Protein AF-A0A9D5W7A6-F1 (afdb_monomer_lite)

pLDDT: mean 76.09, std 10.26, range [35.0, 91.5]

Radius of gyration: 25.08 Å; chains: 1; bounding box: 50×26×66 Å

Structure (mmCIF, N/CA/C/O backbone):
data_AF-A0A9D5W7A6-F1
#
_entry.id   AF-A0A9D5W7A6-F1
#
loop_
_atom_site.group_PDB
_atom_site.id
_atom_site.type_symbol
_atom_site.label_atom_id
_atom_site.label_alt_id
_atom_site.label_comp_id
_atom_site.label_asym_id
_atom_site.label_entity_id
_atom_site.label_seq_id
_atom_site.pdbx_PDB_ins_code
_atom_site.Cartn_x
_atom_site.Cartn_y
_atom_site.Cartn_z
_atom_site.occupancy
_atom_site.B_iso_or_equiv
_atom_site.auth_seq_id
_atom_site.auth_comp_id
_atom_site.auth_asym_id
_atom_site.auth_atom_id
_atom_site.pdbx_PDB_model_num
ATOM 1 N N . MET A 1 1 ? 1.632 14.497 -37.723 1.00 35.00 1 MET A N 1
ATOM 2 C CA . MET A 1 1 ? 1.421 13.772 -36.453 1.00 35.00 1 MET A CA 1
ATOM 3 C C . MET A 1 1 ? 1.444 12.301 -36.824 1.00 35.00 1 MET A C 1
ATOM 5 O O . MET A 1 1 ? 0.704 11.944 -37.726 1.00 35.00 1 MET A O 1
ATOM 9 N N . CYS A 1 2 ? 2.380 11.498 -36.310 1.00 46.34 2 CYS A N 1
ATOM 10 C CA . CYS A 1 2 ? 2.432 10.081 -36.689 1.00 46.34 2 CYS A CA 1
ATOM 11 C C . CYS A 1 2 ? 1.445 9.293 -35.832 1.00 46.34 2 CYS A C 1
ATOM 13 O O . CYS A 1 2 ? 1.744 9.001 -34.673 1.00 46.34 2 CYS A O 1
ATOM 15 N N . ASP A 1 3 ? 0.304 8.953 -36.426 1.00 46.47 3 ASP A N 1
ATOM 16 C CA . ASP A 1 3 ? -0.603 7.930 -35.921 1.00 46.47 3 ASP A CA 1
ATOM 17 C C . ASP A 1 3 ? 0.035 6.571 -36.207 1.00 46.47 3 ASP A C 1
ATOM 19 O O . ASP A 1 3 ? -0.077 6.019 -37.300 1.00 46.47 3 ASP A O 1
ATOM 23 N N . PHE A 1 4 ? 0.786 6.048 -35.241 1.00 53.25 4 PHE A N 1
ATOM 24 C CA . PHE A 1 4 ? 1.231 4.665 -35.315 1.00 53.25 4 PHE A CA 1
ATOM 25 C C . PHE A 1 4 ? 0.023 3.780 -35.016 1.00 53.25 4 PHE A C 1
ATOM 27 O O . PHE A 1 4 ? -0.447 3.732 -33.877 1.00 53.25 4 PHE A O 1
ATOM 34 N N . ALA A 1 5 ? -0.474 3.068 -36.029 1.00 55.50 5 ALA A N 1
ATOM 35 C CA . ALA A 1 5 ? -1.342 1.925 -35.795 1.00 55.50 5 ALA A CA 1
ATOM 36 C C . ALA A 1 5 ? -0.633 0.994 -34.795 1.00 55.50 5 ALA A C 1
ATOM 38 O O . ALA A 1 5 ? 0.584 0.814 -34.848 1.00 55.50 5 ALA A O 1
ATOM 39 N N . SER A 1 6 ? -1.370 0.426 -33.846 1.00 58.03 6 SER A N 1
ATOM 40 C CA . SER A 1 6 ? -0.826 -0.262 -32.664 1.00 58.03 6 SER A CA 1
ATOM 41 C C . SER A 1 6 ? 0.224 -1.348 -32.958 1.00 58.03 6 SER A C 1
ATOM 43 O O . SER A 1 6 ? 1.094 -1.578 -32.124 1.00 58.03 6 SER A O 1
ATOM 45 N N . LYS A 1 7 ? 0.201 -1.970 -34.146 1.00 57.72 7 LYS A N 1
ATOM 46 C CA . LYS A 1 7 ? 1.226 -2.929 -34.601 1.00 57.72 7 LYS A CA 1
ATOM 47 C C . LYS A 1 7 ? 2.551 -2.277 -35.022 1.00 57.72 7 LYS A C 1
ATOM 49 O O . LYS A 1 7 ? 3.605 -2.853 -34.766 1.00 57.72 7 LYS A O 1
ATOM 54 N N . ASP A 1 8 ? 2.519 -1.082 -35.607 1.00 66.62 8 ASP A N 1
ATOM 55 C CA . ASP A 1 8 ? 3.723 -0.358 -36.042 1.00 66.62 8 ASP A CA 1
ATOM 56 C C . ASP A 1 8 ? 4.480 0.232 -34.850 1.00 66.62 8 ASP A C 1
ATOM 58 O O . ASP A 1 8 ? 5.712 0.232 -34.818 1.00 66.62 8 ASP A O 1
ATOM 62 N N . ALA A 1 9 ? 3.748 0.674 -33.823 1.00 68.38 9 ALA A N 1
ATOM 63 C CA . ALA A 1 9 ? 4.337 1.211 -32.600 1.00 68.38 9 ALA A CA 1
ATOM 64 C C . ALA A 1 9 ? 5.250 0.186 -31.907 1.00 68.38 9 ALA A C 1
ATOM 66 O O . ALA A 1 9 ? 6.370 0.515 -31.519 1.00 68.38 9 ALA A O 1
ATOM 67 N N . THR A 1 10 ? 4.805 -1.067 -31.802 1.00 68.50 10 THR A N 1
ATOM 68 C CA . THR A 1 10 ? 5.556 -2.157 -31.164 1.00 68.50 10 THR A CA 1
ATOM 69 C C . THR A 1 10 ? 6.865 -2.470 -31.895 1.00 68.50 10 THR A C 1
ATOM 71 O O . THR A 1 10 ? 7.908 -2.645 -31.262 1.00 68.50 10 THR A O 1
ATOM 74 N N . ILE A 1 11 ? 6.847 -2.465 -33.232 1.00 78.00 11 ILE A N 1
ATOM 75 C CA . ILE A 1 11 ? 8.040 -2.701 -34.063 1.00 78.00 11 ILE A CA 1
ATOM 76 C C . ILE A 1 11 ? 9.072 -1.586 -33.853 1.00 78.00 11 ILE A C 1
ATOM 78 O O . ILE A 1 11 ? 10.263 -1.856 -33.673 1.00 78.00 11 ILE A O 1
ATOM 82 N N . VAL A 1 12 ? 8.617 -0.330 -33.828 1.00 78.94 12 VAL A N 1
ATOM 83 C CA . VAL A 1 12 ? 9.486 0.830 -33.588 1.00 78.94 12 VAL A CA 1
ATOM 84 C C . VAL A 1 12 ? 10.081 0.785 -32.179 1.00 78.94 12 VAL A C 1
ATOM 86 O O . VAL A 1 12 ? 11.278 1.021 -32.017 1.00 78.94 12 VAL A O 1
ATOM 89 N N . ILE A 1 13 ? 9.283 0.433 -31.169 1.00 78.38 13 ILE A N 1
ATOM 90 C CA . ILE A 1 13 ? 9.739 0.295 -29.779 1.00 78.38 13 ILE A CA 1
ATOM 91 C C . ILE A 1 13 ? 10.831 -0.775 -29.665 1.00 78.38 13 ILE A C 1
ATOM 93 O O . ILE A 1 13 ? 11.896 -0.478 -29.121 1.00 78.38 13 ILE A O 1
ATOM 97 N N . ARG A 1 14 ? 10.630 -1.974 -30.234 1.00 78.31 14 ARG A N 1
ATOM 98 C CA . ARG A 1 14 ? 11.668 -3.026 -30.270 1.00 78.31 14 ARG A CA 1
ATOM 99 C C . ARG A 1 14 ? 12.956 -2.529 -30.896 1.00 78.31 14 ARG A C 1
ATOM 101 O O . ARG A 1 14 ? 14.032 -2.726 -30.338 1.00 78.31 14 ARG A O 1
ATOM 108 N N . HIS A 1 15 ? 12.853 -1.864 -32.045 1.00 82.31 15 HIS A N 1
ATOM 109 C CA . HIS A 1 15 ? 14.026 -1.351 -32.741 1.00 82.31 15 HIS A CA 1
ATOM 110 C C . HIS A 1 15 ? 14.789 -0.321 -31.890 1.00 82.31 15 HIS A C 1
ATOM 112 O O . HIS A 1 15 ? 16.016 -0.379 -31.801 1.00 82.31 15 HIS A O 1
ATOM 118 N N . LEU A 1 16 ? 14.077 0.584 -31.210 1.00 81.69 16 LEU A N 1
ATOM 119 C CA . LEU A 1 16 ? 14.676 1.557 -30.291 1.00 81.69 16 LEU A CA 1
ATOM 120 C C . LEU A 1 16 ? 15.349 0.879 -29.089 1.00 81.69 16 LEU A C 1
ATOM 122 O O . LEU A 1 16 ? 16.475 1.238 -28.744 1.00 81.69 16 LEU A O 1
ATOM 126 N N . LEU A 1 17 ? 14.700 -0.117 -28.483 1.00 80.69 17 LEU A N 1
ATOM 127 C CA . LEU A 1 17 ? 15.244 -0.870 -27.351 1.00 80.69 17 LEU A CA 1
ATOM 128 C C . LEU A 1 17 ? 16.492 -1.678 -27.739 1.00 80.69 17 LEU A C 1
ATOM 130 O O . LEU A 1 17 ? 17.488 -1.630 -27.014 1.00 80.69 17 LEU A O 1
ATOM 134 N N . CYS A 1 18 ? 16.490 -2.345 -28.900 1.00 79.56 18 CYS A N 1
ATOM 135 C CA . CYS A 1 18 ? 17.679 -3.013 -29.447 1.00 79.56 18 CYS A CA 1
ATOM 136 C C . CYS A 1 18 ? 18.831 -2.025 -29.640 1.00 79.56 18 CYS A C 1
ATOM 138 O O . CYS A 1 18 ? 19.934 -2.263 -29.149 1.00 79.56 18 CYS A O 1
ATOM 140 N N . ARG A 1 19 ? 18.567 -0.866 -30.254 1.00 84.12 19 ARG A N 1
ATOM 141 C CA . ARG A 1 19 ? 19.595 0.165 -30.436 1.00 84.12 19 ARG A CA 1
ATOM 142 C C . ARG A 1 19 ? 20.145 0.670 -29.110 1.00 84.12 19 ARG A C 1
ATOM 144 O O . ARG A 1 19 ? 21.356 0.806 -28.982 1.00 84.12 19 ARG A O 1
ATOM 151 N N . ILE A 1 20 ? 19.304 0.919 -28.106 1.00 82.25 20 ILE A N 1
ATOM 152 C CA . ILE A 1 20 ? 19.780 1.312 -26.770 1.00 82.25 20 ILE A CA 1
ATOM 153 C C . ILE A 1 20 ? 20.659 0.203 -26.171 1.00 82.25 20 ILE A C 1
ATOM 155 O O . ILE A 1 20 ? 21.715 0.506 -25.611 1.00 82.25 20 ILE A O 1
ATOM 159 N N . LYS A 1 21 ? 20.269 -1.070 -26.331 1.00 78.88 21 LYS A N 1
ATOM 160 C CA . LYS A 1 21 ? 21.026 -2.224 -25.828 1.00 78.88 21 LYS A CA 1
ATOM 161 C C . LYS A 1 21 ? 22.409 -2.352 -26.475 1.00 78.88 21 LYS A C 1
ATOM 163 O O . LYS A 1 21 ? 23.367 -2.673 -25.771 1.00 78.88 21 LYS A O 1
ATOM 168 N N . GLU A 1 22 ? 22.496 -2.115 -27.779 1.00 81.31 22 GLU A N 1
ATOM 169 C CA . GLU A 1 22 ? 23.721 -2.235 -28.580 1.00 81.31 22 GLU A CA 1
ATOM 170 C C . GLU A 1 22 ? 24.639 -1.014 -28.444 1.00 81.31 22 GLU A C 1
ATOM 172 O O . GLU A 1 22 ? 25.859 -1.154 -28.433 1.00 81.31 22 GLU A O 1
ATOM 177 N N . THR A 1 23 ? 24.069 0.187 -28.306 1.00 81.69 23 THR A N 1
ATOM 178 C CA . THR A 1 23 ? 24.840 1.444 -28.312 1.00 81.69 23 THR A CA 1
ATOM 179 C C . THR A 1 23 ? 25.358 1.824 -26.923 1.00 81.6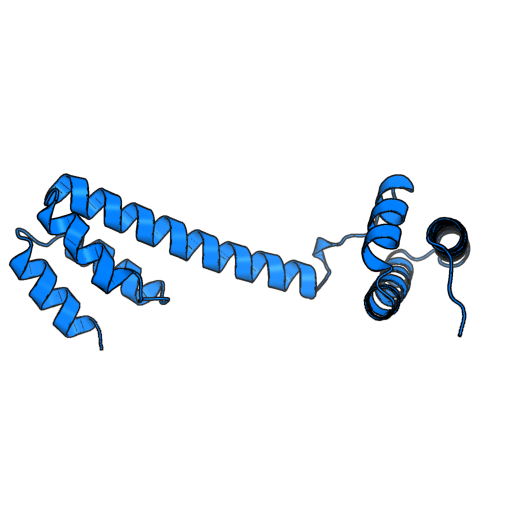9 23 THR A C 1
ATOM 181 O O . THR A 1 23 ? 26.383 2.493 -26.801 1.00 81.69 23 THR A O 1
ATOM 184 N N . VAL A 1 24 ? 24.658 1.434 -25.853 1.00 80.44 24 VAL A N 1
ATOM 185 C CA . VAL A 1 24 ? 24.990 1.846 -24.483 1.00 80.44 24 VAL A CA 1
ATOM 186 C C . VAL A 1 24 ? 25.463 0.639 -23.684 1.00 80.44 24 VAL A C 1
ATOM 188 O O . VAL A 1 24 ? 24.653 -0.099 -23.134 1.00 80.44 24 VAL A O 1
ATOM 191 N N . ALA A 1 25 ? 26.783 0.452 -23.595 1.00 71.50 25 ALA A N 1
ATOM 192 C CA . ALA A 1 25 ? 27.385 -0.652 -22.842 1.00 71.50 25 ALA A CA 1
ATOM 193 C C . ALA A 1 25 ? 27.124 -0.542 -21.327 1.00 71.50 25 ALA A C 1
ATOM 195 O O . ALA A 1 25 ? 26.801 -1.534 -20.677 1.00 71.50 25 ALA A O 1
ATOM 196 N N . GLU A 1 26 ? 27.197 0.674 -20.780 1.00 78.19 26 GLU A N 1
ATOM 197 C CA . GLU A 1 26 ? 27.073 0.951 -19.347 1.00 78.19 26 GLU A CA 1
ATOM 198 C C . GLU A 1 26 ? 25.622 0.841 -18.851 1.00 78.19 26 GLU A C 1
ATOM 200 O O . GLU A 1 26 ? 24.730 1.562 -19.305 1.00 78.19 26 GLU A O 1
ATOM 205 N N . GLU A 1 27 ? 25.394 -0.034 -17.873 1.00 68.88 27 GLU A N 1
ATOM 206 C CA . GLU A 1 27 ? 24.068 -0.361 -17.334 1.00 68.88 27 GLU A CA 1
ATOM 207 C C . GLU A 1 27 ? 23.338 0.862 -16.754 1.00 68.88 27 GLU A C 1
ATOM 209 O O . GLU A 1 27 ? 22.180 1.107 -17.081 1.00 68.88 27 GLU A O 1
ATOM 214 N N . ALA A 1 28 ? 24.034 1.714 -15.993 1.00 70.00 28 ALA A N 1
ATOM 215 C CA . ALA A 1 28 ? 23.443 2.917 -15.402 1.00 70.00 28 ALA A CA 1
ATOM 216 C C . ALA A 1 28 ? 22.931 3.916 -16.460 1.00 70.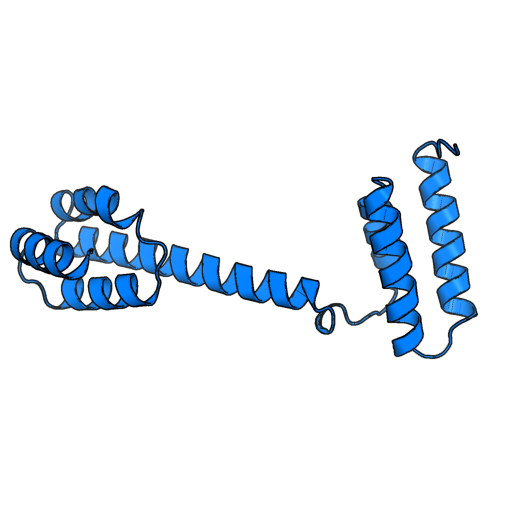00 28 ALA A C 1
ATOM 218 O O . ALA A 1 28 ? 21.869 4.526 -16.300 1.00 70.00 28 ALA A O 1
ATOM 219 N N . LYS A 1 29 ? 23.659 4.066 -17.575 1.00 76.75 29 LYS A N 1
ATOM 220 C CA . LYS A 1 29 ? 23.236 4.918 -18.698 1.00 76.75 29 LYS A CA 1
ATOM 221 C C . LYS A 1 29 ? 22.091 4.276 -19.476 1.00 76.75 29 LYS A C 1
ATOM 223 O O . LYS A 1 29 ? 21.178 4.985 -19.892 1.00 76.75 29 LYS A O 1
ATOM 228 N N . ARG A 1 30 ? 22.101 2.950 -19.627 1.00 78.00 30 ARG A N 1
ATOM 229 C CA . ARG A 1 30 ? 21.026 2.183 -20.271 1.00 78.00 30 ARG A CA 1
ATOM 230 C C . ARG A 1 30 ? 19.698 2.377 -19.537 1.00 78.00 30 ARG A C 1
ATOM 232 O O . ARG A 1 30 ? 18.710 2.750 -20.169 1.00 78.00 30 ARG A O 1
ATOM 239 N N . SER A 1 31 ? 19.712 2.269 -18.208 1.00 72.00 31 SER A N 1
ATOM 240 C CA . SER A 1 31 ? 18.542 2.520 -17.357 1.00 72.00 31 SER A CA 1
ATOM 241 C C . SER A 1 31 ? 18.000 3.944 -17.515 1.00 72.00 31 SER A C 1
ATOM 243 O O . SER A 1 31 ? 16.789 4.145 -17.565 1.00 72.00 31 SER A O 1
ATOM 245 N N . LYS A 1 32 ? 18.877 4.947 -17.674 1.00 80.62 32 LYS A N 1
ATOM 246 C CA . LYS A 1 32 ? 18.457 6.334 -17.932 1.00 80.62 32 LYS A CA 1
ATOM 247 C C . LYS A 1 32 ? 17.689 6.475 -19.253 1.00 80.62 32 LYS A C 1
ATOM 249 O O . LYS A 1 32 ? 16.650 7.132 -19.272 1.00 80.62 32 LYS A O 1
ATOM 254 N N . TYR A 1 33 ? 18.185 5.889 -20.344 1.00 82.38 33 TYR A N 1
ATOM 255 C CA . TYR A 1 33 ? 17.555 6.018 -21.667 1.00 82.38 33 TYR A CA 1
ATOM 256 C C . TYR A 1 33 ? 16.257 5.219 -21.792 1.00 82.38 33 TYR A C 1
ATOM 258 O O . TYR A 1 33 ? 15.294 5.728 -22.364 1.00 82.38 33 TYR A O 1
ATOM 266 N N . ILE A 1 34 ? 16.198 4.015 -21.213 1.00 78.06 34 ILE A N 1
ATOM 267 C CA . ILE A 1 34 ? 14.960 3.219 -21.156 1.00 78.06 34 ILE A CA 1
ATOM 268 C C . ILE A 1 34 ? 13.882 4.001 -20.398 1.00 78.06 34 ILE A C 1
ATOM 270 O O . ILE A 1 34 ? 12.777 4.178 -20.903 1.00 78.06 34 ILE A O 1
ATOM 274 N N . ARG A 1 35 ? 14.237 4.602 -19.258 1.00 74.81 35 ARG A N 1
ATOM 275 C CA . ARG A 1 35 ? 13.312 5.436 -18.485 1.00 74.81 35 ARG A CA 1
ATOM 276 C C . ARG A 1 35 ? 12.820 6.665 -19.251 1.00 74.81 35 ARG A C 1
ATOM 278 O O . ARG A 1 35 ? 11.647 7.018 -19.175 1.00 74.81 35 ARG A O 1
ATOM 285 N N . GLN A 1 36 ? 13.702 7.338 -19.991 1.00 80.38 36 GLN A N 1
ATOM 286 C CA . GLN A 1 36 ? 13.296 8.456 -20.849 1.00 80.38 36 GLN A CA 1
ATOM 287 C C . GLN A 1 36 ? 12.306 7.998 -21.926 1.00 80.38 36 GLN A C 1
ATOM 289 O O . GLN A 1 36 ? 11.310 8.682 -22.159 1.00 80.38 36 GLN A O 1
ATOM 294 N N . LEU A 1 37 ? 12.543 6.837 -22.543 1.00 81.00 37 LEU A N 1
ATOM 295 C CA . LEU A 1 37 ? 11.634 6.257 -23.529 1.00 81.00 37 LEU A CA 1
ATOM 296 C C . LEU A 1 37 ? 10.266 5.926 -22.913 1.00 81.00 37 LEU A C 1
ATOM 298 O O . LEU A 1 37 ? 9.246 6.244 -23.522 1.00 81.00 37 LEU A O 1
ATOM 302 N N . GLU A 1 38 ? 10.223 5.356 -21.709 1.00 72.38 38 GLU A N 1
ATOM 303 C CA . GLU A 1 38 ? 8.975 5.057 -20.996 1.00 72.38 38 GLU A CA 1
ATOM 304 C C . GLU A 1 38 ? 8.163 6.319 -20.692 1.00 72.38 38 GLU A C 1
ATOM 306 O O . GLU A 1 38 ? 6.982 6.374 -21.035 1.00 72.38 38 GLU A O 1
ATOM 311 N N . VAL A 1 39 ? 8.793 7.354 -20.125 1.00 74.62 39 VAL A N 1
ATOM 312 C CA . VAL A 1 39 ? 8.130 8.635 -19.813 1.00 74.62 39 VAL A CA 1
ATOM 313 C C . VAL A 1 39 ? 7.587 9.293 -21.082 1.00 74.62 39 VAL A C 1
ATOM 315 O O . VAL A 1 39 ? 6.450 9.759 -21.112 1.00 74.62 39 VAL A O 1
ATOM 318 N N . LEU A 1 40 ? 8.366 9.302 -22.166 1.00 76.44 40 LEU A N 1
ATOM 319 C CA . LEU A 1 40 ? 7.912 9.848 -23.448 1.00 76.44 40 LEU A CA 1
ATOM 320 C C . LEU A 1 40 ? 6.790 9.006 -24.076 1.00 76.44 40 LEU A C 1
ATOM 322 O O . LEU A 1 40 ? 5.927 9.551 -24.764 1.00 76.44 40 LEU A O 1
ATOM 326 N N . SER A 1 41 ? 6.773 7.697 -23.822 1.00 72.50 41 SER A N 1
ATOM 327 C CA . SER A 1 41 ? 5.732 6.786 -24.311 1.00 72.50 41 SER A CA 1
ATOM 328 C C . SER A 1 41 ? 4.430 6.913 -23.522 1.00 72.50 41 SER A C 1
ATOM 330 O O . SER A 1 41 ? 3.357 6.789 -24.114 1.00 72.50 41 SER A O 1
ATOM 332 N N . GLN A 1 42 ? 4.497 7.243 -22.227 1.00 65.81 42 GLN A N 1
ATOM 333 C CA . GLN A 1 42 ? 3.327 7.606 -21.414 1.00 65.81 42 GLN A CA 1
ATOM 334 C C . GLN A 1 42 ? 2.579 8.803 -22.007 1.00 65.81 42 GLN A C 1
ATOM 336 O O . GLN A 1 42 ? 1.357 8.758 -22.122 1.00 65.81 42 GLN A O 1
ATOM 341 N N . LEU A 1 43 ? 3.300 9.818 -22.494 1.00 65.94 43 LEU A N 1
ATOM 342 C CA . LEU A 1 43 ? 2.702 10.998 -23.137 1.00 65.94 43 LEU A CA 1
ATOM 343 C C . LEU A 1 43 ? 1.957 10.681 -24.445 1.00 65.94 43 LEU A C 1
ATOM 345 O O . LEU A 1 43 ? 1.205 11.516 -24.940 1.00 65.94 43 LEU A O 1
ATOM 349 N N . ARG A 1 44 ? 2.173 9.492 -25.018 1.00 70.94 44 ARG A N 1
ATOM 350 C CA . ARG A 1 44 ? 1.562 9.039 -26.276 1.00 70.94 44 ARG A CA 1
ATOM 351 C C . ARG A 1 44 ? 0.598 7.864 -26.091 1.00 70.94 44 ARG A C 1
ATOM 353 O O . ARG A 1 44 ? 0.156 7.303 -27.084 1.00 70.94 44 ARG A O 1
ATOM 360 N N . GLY A 1 45 ? 0.313 7.455 -24.851 1.00 70.50 45 GLY A N 1
ATOM 361 C CA . GLY A 1 45 ? -0.525 6.282 -24.568 1.00 70.50 45 GLY A CA 1
ATOM 362 C C . GLY A 1 45 ? 0.095 4.938 -24.983 1.00 70.50 45 GLY A C 1
ATOM 363 O O . GLY A 1 45 ? -0.613 3.945 -25.079 1.00 70.50 45 GLY A O 1
ATOM 364 N N . LEU A 1 46 ? 1.411 4.881 -25.232 1.00 72.31 46 LEU A N 1
ATOM 365 C CA . LEU A 1 46 ? 2.130 3.680 -25.696 1.00 72.31 46 LEU A CA 1
ATOM 366 C C . LEU A 1 46 ? 2.889 2.952 -24.574 1.00 72.31 46 LEU A C 1
ATOM 368 O O . LEU A 1 46 ? 3.643 2.017 -24.838 1.00 72.31 46 LEU A O 1
ATOM 372 N N . HIS A 1 47 ? 2.714 3.382 -23.324 1.00 68.62 47 HIS A N 1
ATOM 373 C CA . HIS A 1 47 ? 3.463 2.880 -22.171 1.00 68.62 47 HIS A CA 1
ATOM 374 C C . HIS A 1 47 ? 3.326 1.366 -21.972 1.00 68.62 47 HIS A C 1
ATOM 376 O O . HIS A 1 47 ? 4.330 0.690 -21.771 1.00 68.62 47 HIS A O 1
ATOM 382 N N . GLU A 1 48 ? 2.115 0.821 -22.114 1.00 74.50 48 GLU A N 1
ATOM 383 C CA . GLU A 1 48 ? 1.876 -0.619 -21.963 1.00 74.50 48 GLU A CA 1
ATOM 384 C C . GLU A 1 48 ? 2.647 -1.455 -22.989 1.00 74.50 48 GLU A C 1
ATOM 386 O O . GLU A 1 48 ? 3.172 -2.514 -22.651 1.00 74.50 48 GLU A O 1
ATOM 391 N N . ASN A 1 49 ? 2.751 -0.970 -24.231 1.00 72.25 49 ASN A N 1
ATOM 392 C CA . ASN A 1 49 ? 3.498 -1.655 -25.284 1.00 72.25 49 ASN A CA 1
ATOM 393 C C . ASN A 1 49 ? 4.998 -1.648 -24.973 1.00 72.25 49 ASN A C 1
ATOM 395 O O . ASN A 1 49 ? 5.659 -2.661 -25.159 1.00 72.25 49 ASN A O 1
ATOM 399 N N . VAL A 1 50 ? 5.530 -0.546 -24.436 1.00 72.19 50 VAL A N 1
ATOM 400 C CA . VAL A 1 50 ? 6.940 -0.474 -24.025 1.00 72.19 50 VAL A CA 1
ATOM 401 C C . VAL A 1 50 ? 7.233 -1.422 -22.869 1.00 72.19 50 VAL A C 1
ATOM 403 O O . VAL A 1 50 ? 8.183 -2.191 -22.964 1.00 72.19 50 VAL A O 1
ATOM 406 N N . CYS A 1 51 ? 6.414 -1.428 -21.815 1.00 72.25 51 CYS A N 1
ATOM 407 C CA . CYS A 1 51 ? 6.646 -2.313 -20.672 1.00 72.25 51 CYS A CA 1
ATOM 408 C C . CYS A 1 51 ? 6.577 -3.797 -21.062 1.00 72.25 51 CYS A C 1
ATOM 410 O O . CYS A 1 51 ? 7.394 -4.588 -20.590 1.00 72.25 51 CYS A O 1
ATOM 412 N N . LYS A 1 52 ? 5.646 -4.181 -21.949 1.00 76.69 52 LYS A N 1
ATOM 413 C CA . LYS A 1 52 ? 5.569 -5.553 -22.483 1.00 76.69 52 LYS A CA 1
ATOM 414 C C . LYS A 1 52 ? 6.846 -5.934 -23.229 1.00 76.69 52 LYS A C 1
ATOM 416 O O . LYS A 1 52 ? 7.443 -6.956 -22.915 1.00 76.69 52 LYS A O 1
ATOM 421 N N . GLU A 1 53 ? 7.304 -5.081 -24.141 1.00 73.12 53 GLU A N 1
ATOM 422 C CA . GLU A 1 53 ? 8.502 -5.334 -24.948 1.00 73.12 53 GLU A CA 1
ATOM 423 C C . GLU A 1 53 ? 9.789 -5.384 -24.117 1.00 73.12 53 GLU A C 1
ATOM 425 O O . GLU A 1 53 ? 10.630 -6.256 -24.318 1.00 73.12 53 GLU A O 1
ATOM 430 N N . VAL A 1 54 ? 9.934 -4.497 -23.129 1.00 72.19 54 VAL A N 1
ATOM 431 C CA . VAL A 1 54 ? 11.080 -4.502 -22.206 1.00 72.19 54 VAL A CA 1
ATOM 432 C C . VAL A 1 54 ? 11.162 -5.823 -21.427 1.00 72.19 54 VAL A C 1
ATOM 434 O O . VAL A 1 54 ? 12.254 -6.388 -21.302 1.00 72.19 54 VAL A O 1
ATOM 437 N N . ASN A 1 55 ? 10.018 -6.338 -20.963 1.00 74.75 55 ASN A N 1
ATOM 438 C CA . ASN A 1 55 ? 9.925 -7.614 -20.251 1.00 74.75 55 ASN A CA 1
ATOM 439 C C . ASN A 1 55 ? 10.169 -8.821 -21.173 1.00 74.75 55 ASN A C 1
ATOM 441 O O . ASN A 1 55 ? 10.957 -9.698 -20.820 1.00 74.75 55 ASN A O 1
ATOM 445 N N . GLU A 1 56 ? 9.546 -8.862 -22.358 1.00 76.44 56 GLU A N 1
ATOM 446 C CA . GLU A 1 56 ? 9.742 -9.935 -23.352 1.00 76.44 56 GLU A CA 1
ATOM 447 C C . GLU A 1 56 ? 11.204 -10.036 -23.803 1.00 76.44 56 GLU A C 1
ATOM 449 O O . GLU A 1 56 ? 11.743 -11.129 -23.975 1.00 76.44 56 GLU A O 1
ATOM 454 N N . MET A 1 57 ? 11.877 -8.893 -23.946 1.00 71.56 57 MET A N 1
ATOM 455 C CA . MET A 1 57 ? 13.287 -8.829 -24.327 1.00 71.56 57 MET A CA 1
ATOM 456 C C . MET A 1 57 ? 14.254 -9.115 -23.165 1.00 71.56 57 MET A C 1
ATOM 458 O O . MET A 1 57 ? 15.473 -9.043 -23.373 1.00 71.56 57 MET A O 1
ATOM 462 N N . ALA A 1 58 ? 13.737 -9.418 -21.964 1.00 66.00 58 ALA A N 1
ATOM 463 C CA . ALA A 1 58 ? 14.499 -9.649 -20.735 1.00 66.00 58 ALA A CA 1
ATOM 464 C C . ALA A 1 58 ? 15.584 -8.581 -20.512 1.00 66.00 58 ALA A C 1
ATOM 466 O O . ALA A 1 58 ? 16.734 -8.884 -20.171 1.00 66.00 58 ALA A O 1
ATOM 467 N N . LEU A 1 59 ? 15.247 -7.314 -20.773 1.00 68.38 59 LEU A N 1
ATOM 468 C CA . LEU A 1 59 ? 16.177 -6.219 -20.541 1.00 68.38 59 LEU A CA 1
ATOM 469 C C . LEU A 1 59 ? 16.345 -6.062 -19.031 1.00 68.38 59 LEU A C 1
ATOM 471 O O . LEU A 1 59 ? 15.464 -5.553 -18.349 1.00 68.38 59 LEU A O 1
ATOM 475 N N . VAL A 1 60 ? 17.482 -6.525 -18.512 1.00 58.31 60 VAL A N 1
ATOM 476 C CA . VAL A 1 60 ? 17.824 -6.381 -17.097 1.00 58.31 60 VAL A CA 1
ATOM 477 C C . VAL A 1 60 ? 18.049 -4.899 -16.818 1.00 58.31 60 VAL A C 1
ATOM 479 O O . VAL A 1 60 ? 19.042 -4.312 -17.252 1.00 58.31 60 VAL A O 1
ATOM 482 N N . TYR A 1 61 ? 17.092 -4.286 -16.131 1.00 67.12 61 TYR A N 1
ATOM 483 C CA . TYR A 1 61 ? 17.245 -2.977 -15.521 1.00 67.12 61 TYR A CA 1
ATOM 484 C C . TYR A 1 61 ? 16.662 -3.030 -14.111 1.00 67.12 61 TYR A C 1
ATOM 486 O O . TYR A 1 61 ? 15.589 -3.579 -13.869 1.00 67.12 61 TYR A O 1
ATOM 494 N N . ASP A 1 62 ? 17.404 -2.477 -13.162 1.00 69.94 62 ASP A N 1
ATOM 495 C CA . ASP A 1 62 ? 17.024 -2.458 -11.757 1.00 69.94 62 ASP A CA 1
ATOM 496 C C . ASP A 1 62 ? 15.952 -1.382 -11.510 1.00 69.94 62 ASP A C 1
ATOM 498 O O . ASP A 1 62 ? 16.258 -0.204 -11.281 1.00 69.94 62 ASP A O 1
ATOM 502 N N . ILE A 1 63 ? 14.683 -1.791 -11.601 1.00 72.31 63 ILE A N 1
ATOM 503 C CA . ILE A 1 63 ? 13.519 -0.942 -11.324 1.00 72.31 63 ILE A CA 1
ATOM 504 C C . ILE A 1 63 ? 13.470 -0.487 -9.858 1.00 72.31 63 ILE A C 1
ATOM 506 O O . ILE A 1 63 ? 12.889 0.555 -9.562 1.00 72.31 63 ILE A O 1
ATOM 510 N N . GLU A 1 64 ? 14.124 -1.192 -8.931 1.00 75.19 64 GLU A N 1
ATOM 511 C CA . GLU A 1 64 ? 14.080 -0.857 -7.503 1.00 75.19 64 GLU A CA 1
ATOM 512 C C . GLU A 1 64 ? 14.821 0.445 -7.184 1.00 75.19 64 GLU A C 1
ATOM 514 O O . GLU A 1 64 ? 14.483 1.161 -6.235 1.00 75.19 64 GLU A O 1
ATOM 519 N N . LYS A 1 65 ? 15.787 0.824 -8.028 1.00 76.62 65 LYS A N 1
ATOM 520 C CA . LYS A 1 65 ? 16.452 2.135 -7.954 1.00 76.62 65 LYS A CA 1
ATOM 521 C C . LYS A 1 65 ? 15.546 3.284 -8.391 1.00 76.62 65 LYS A C 1
ATOM 523 O O . LYS A 1 65 ? 15.818 4.449 -8.061 1.00 76.62 65 LYS A O 1
ATOM 528 N N . ASP A 1 66 ? 14.463 2.993 -9.105 1.00 78.00 66 ASP A N 1
ATOM 529 C CA . ASP A 1 66 ? 13.544 4.001 -9.602 1.00 78.00 66 ASP A CA 1
ATOM 530 C C . ASP A 1 66 ? 12.834 4.724 -8.442 1.00 78.00 66 ASP A C 1
ATOM 532 O O . ASP A 1 66 ? 12.200 4.129 -7.575 1.00 78.00 66 ASP A O 1
ATOM 536 N N . VAL A 1 67 ? 12.939 6.055 -8.419 1.00 73.94 67 VAL A N 1
ATOM 537 C CA . VAL A 1 67 ? 12.283 6.906 -7.415 1.00 73.94 67 VAL A CA 1
ATOM 538 C C . VAL A 1 67 ? 10.760 6.717 -7.396 1.00 73.94 67 VAL A C 1
ATOM 540 O O . VAL A 1 67 ? 10.170 6.706 -6.321 1.00 73.94 67 VAL A O 1
ATOM 543 N N . ARG A 1 68 ? 10.110 6.550 -8.553 1.00 75.25 68 ARG A N 1
ATOM 544 C CA . ARG A 1 68 ? 8.655 6.351 -8.657 1.00 75.25 68 ARG A CA 1
ATOM 545 C C . ARG A 1 68 ? 8.241 4.961 -8.206 1.00 75.25 68 ARG A C 1
ATOM 547 O O . ARG A 1 68 ? 7.227 4.844 -7.528 1.00 75.25 68 ARG A O 1
ATOM 554 N N . TYR A 1 69 ? 9.048 3.946 -8.508 1.00 82.00 69 TYR A N 1
ATOM 555 C CA . TYR A 1 69 ? 8.847 2.609 -7.955 1.00 82.00 69 TYR A CA 1
ATOM 556 C C . TYR A 1 69 ? 8.907 2.644 -6.425 1.00 82.00 69 TYR A C 1
ATOM 558 O O . TYR A 1 69 ? 7.966 2.212 -5.763 1.00 82.00 69 TYR A O 1
ATOM 566 N N . ARG A 1 70 ? 9.944 3.268 -5.849 1.00 82.31 70 ARG A N 1
ATOM 567 C CA . ARG A 1 70 ? 10.065 3.426 -4.390 1.00 82.31 70 ARG A CA 1
ATOM 568 C C . ARG A 1 70 ? 8.900 4.200 -3.772 1.00 82.31 70 ARG A C 1
ATOM 570 O O . ARG A 1 70 ? 8.375 3.759 -2.758 1.00 82.31 70 ARG A O 1
ATOM 577 N N . GLN A 1 71 ? 8.443 5.281 -4.407 1.00 82.19 71 GLN A N 1
ATOM 578 C CA . GLN A 1 71 ? 7.240 6.007 -3.975 1.00 82.19 71 GLN A CA 1
ATOM 579 C C . GLN A 1 71 ? 5.985 5.125 -4.000 1.00 82.19 71 GLN A C 1
ATOM 581 O O . GLN A 1 71 ? 5.178 5.185 -3.076 1.00 82.19 71 GLN A O 1
ATOM 586 N N . GLY A 1 72 ? 5.822 4.300 -5.038 1.00 87.75 72 GLY A N 1
ATOM 587 C CA . GLY A 1 72 ? 4.724 3.339 -5.133 1.00 87.75 72 GLY A CA 1
ATOM 588 C C . GLY A 1 72 ? 4.769 2.302 -4.011 1.00 87.75 72 GLY A C 1
ATOM 589 O O . GLY A 1 72 ? 3.756 2.062 -3.361 1.00 87.75 72 GLY A O 1
ATOM 590 N N . ILE A 1 73 ? 5.951 1.751 -3.725 1.00 91.50 73 ILE A N 1
ATOM 591 C CA . ILE A 1 73 ? 6.158 0.804 -2.622 1.00 91.50 73 ILE A CA 1
ATOM 592 C C . ILE A 1 73 ? 5.889 1.454 -1.260 1.00 91.50 73 ILE A C 1
ATOM 594 O O . ILE A 1 73 ? 5.234 0.842 -0.420 1.00 91.50 73 ILE A O 1
ATOM 598 N N . GLU A 1 74 ? 6.364 2.677 -1.015 1.00 87.31 74 GLU A N 1
ATOM 599 C CA . GLU A 1 74 ? 6.084 3.403 0.232 1.00 87.31 74 GLU A CA 1
ATOM 600 C C . GLU A 1 74 ? 4.589 3.664 0.412 1.00 87.31 74 GLU A C 1
ATOM 602 O O . GLU A 1 74 ? 4.046 3.392 1.484 1.00 87.31 74 GLU A O 1
ATOM 607 N N . LYS A 1 75 ? 3.912 4.120 -0.648 1.00 88.69 75 LYS A N 1
ATOM 608 C CA . LYS A 1 75 ? 2.464 4.333 -0.632 1.00 88.69 75 LYS A CA 1
ATOM 609 C C . LYS A 1 75 ? 1.710 3.025 -0.373 1.00 88.69 75 LYS A C 1
ATOM 611 O O . LYS A 1 75 ? 0.869 2.991 0.517 1.00 88.69 75 LYS A O 1
ATOM 616 N N . GLY A 1 76 ? 2.069 1.944 -1.064 1.00 90.81 76 GLY A N 1
ATOM 617 C CA . GLY A 1 76 ? 1.447 0.632 -0.871 1.00 90.81 76 GLY A CA 1
ATOM 618 C C . GLY A 1 76 ? 1.678 0.060 0.531 1.00 90.81 76 GLY A C 1
ATOM 619 O O . GLY A 1 76 ? 0.763 -0.495 1.131 1.00 90.81 76 GLY A O 1
ATOM 620 N N . LYS A 1 77 ? 2.871 0.247 1.112 1.00 91.25 77 LYS A N 1
ATOM 621 C CA . LYS A 1 77 ? 3.142 -0.131 2.511 1.00 91.25 77 LYS A CA 1
ATOM 622 C C . LYS A 1 77 ? 2.301 0.676 3.497 1.00 91.25 77 LYS A C 1
ATOM 624 O O . LYS A 1 77 ? 1.842 0.118 4.492 1.00 91.25 77 LYS A O 1
ATOM 629 N N . PHE A 1 78 ? 2.118 1.971 3.245 1.00 89.19 78 PHE A N 1
ATOM 630 C CA . PHE A 1 78 ? 1.274 2.826 4.074 1.00 89.19 78 PHE A CA 1
ATOM 631 C C . PHE A 1 78 ? -0.197 2.399 4.003 1.00 89.19 78 PHE A C 1
ATOM 633 O O . PHE A 1 78 ? -0.808 2.179 5.047 1.00 89.19 78 PHE A O 1
ATOM 640 N N . GLU A 1 79 ? -0.734 2.226 2.793 1.00 88.75 79 GLU A N 1
ATOM 641 C CA . GLU A 1 79 ? -2.117 1.790 2.560 1.00 88.75 79 GLU A CA 1
ATOM 642 C C . GLU A 1 79 ? -2.366 0.406 3.174 1.00 88.75 79 GLU A C 1
ATOM 644 O O . GLU A 1 79 ? -3.276 0.259 3.984 1.00 88.75 79 GLU A O 1
ATOM 649 N N . GLY A 1 80 ? -1.480 -0.566 2.936 1.00 90.62 80 GLY A N 1
ATOM 650 C CA . GLY A 1 80 ? -1.604 -1.902 3.524 1.00 90.62 80 GLY A CA 1
ATOM 651 C C . GLY A 1 80 ? -1.502 -1.917 5.055 1.00 90.62 80 GLY A C 1
ATOM 652 O O . GLY A 1 80 ? -2.220 -2.667 5.717 1.00 90.62 80 GLY A O 1
ATOM 653 N N . LYS A 1 81 ? -0.653 -1.066 5.658 1.00 90.56 81 LYS A N 1
ATOM 654 C CA . LYS A 1 81 ? -0.604 -0.924 7.126 1.00 90.56 81 LYS A CA 1
ATOM 655 C C . LYS A 1 81 ? -1.909 -0.332 7.665 1.00 90.56 81 LYS A C 1
ATOM 657 O O . LYS A 1 81 ? -2.358 -0.743 8.734 1.00 90.56 81 LYS A O 1
ATOM 662 N N . LEU A 1 82 ? -2.495 0.629 6.957 1.00 88.06 82 LEU A N 1
ATOM 663 C CA . LEU A 1 82 ? -3.743 1.279 7.344 1.00 88.06 82 LEU A CA 1
ATOM 664 C C . LEU A 1 82 ? -4.928 0.308 7.250 1.00 88.06 82 LEU A C 1
ATOM 666 O O . LEU A 1 82 ? -5.659 0.163 8.229 1.00 88.06 82 LEU A O 1
ATOM 670 N N . GLU A 1 83 ? -5.061 -0.408 6.134 1.00 87.94 83 GLU A N 1
ATOM 671 C CA . GLU A 1 83 ? -6.099 -1.427 5.927 1.00 87.94 83 GLU A CA 1
ATOM 672 C C . GLU A 1 83 ? -6.006 -2.541 6.974 1.00 87.94 83 GLU A C 1
ATOM 674 O O . GLU A 1 83 ? -6.968 -2.785 7.702 1.00 87.94 83 GLU A O 1
ATOM 679 N N . GLY A 1 84 ? -4.824 -3.140 7.157 1.00 89.38 84 GLY A N 1
ATOM 680 C CA . GLY A 1 84 ? -4.642 -4.212 8.139 1.00 89.38 84 GLY A CA 1
ATOM 681 C C . GLY A 1 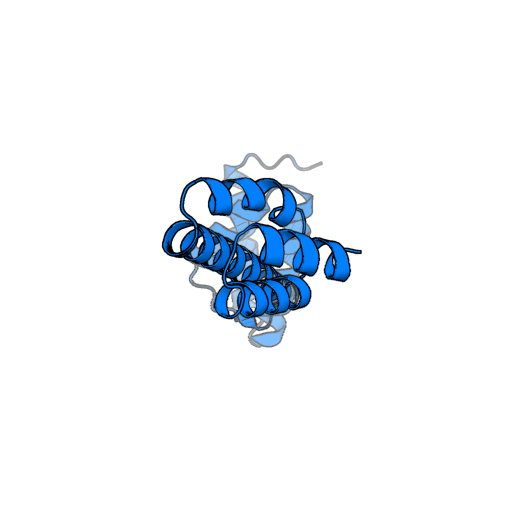84 ? -4.880 -3.762 9.587 1.00 89.38 84 GLY A C 1
ATOM 682 O O . GLY A 1 84 ? -5.338 -4.540 10.427 1.00 89.38 84 GLY A O 1
ATOM 683 N N . LEU A 1 85 ? -4.600 -2.494 9.908 1.00 89.12 85 LEU A N 1
ATOM 684 C CA . LEU A 1 85 ? -4.880 -1.944 11.232 1.00 89.12 85 LEU A CA 1
ATOM 685 C C . LEU A 1 85 ? -6.383 -1.725 11.453 1.00 89.12 85 LEU A C 1
ATOM 687 O O . LEU A 1 85 ? -6.873 -2.034 12.541 1.00 89.12 85 LEU A O 1
ATOM 691 N N . LEU A 1 86 ? -7.108 -1.243 10.441 1.00 86.56 86 LEU A N 1
ATOM 692 C CA . LEU A 1 86 ? -8.566 -1.110 10.479 1.00 86.56 86 LEU A CA 1
ATOM 693 C C . LEU A 1 86 ? -9.247 -2.477 10.601 1.00 86.56 86 LEU A C 1
ATOM 695 O O . LEU A 1 86 ? -10.113 -2.644 11.458 1.00 86.56 86 LEU A O 1
ATOM 699 N N . GLU A 1 87 ? -8.823 -3.464 9.814 1.00 88.31 87 GLU A N 1
ATOM 700 C CA . GLU A 1 87 ? -9.335 -4.836 9.911 1.00 88.31 87 GLU A CA 1
ATOM 701 C C . GLU A 1 87 ? -9.079 -5.439 11.295 1.00 88.31 87 GLU A C 1
ATOM 703 O O . GLU A 1 87 ? -9.987 -5.999 11.910 1.00 88.31 87 GLU A O 1
ATOM 708 N N . GLY A 1 88 ? -7.869 -5.268 11.837 1.00 88.25 88 GLY A N 1
ATOM 709 C CA . GLY A 1 88 ? -7.531 -5.758 13.173 1.00 88.25 88 GLY A CA 1
ATOM 710 C C . GLY A 1 88 ? -8.337 -5.080 14.286 1.00 88.25 88 GLY A C 1
ATOM 711 O O . GLY A 1 88 ? -8.701 -5.730 15.269 1.00 88.25 88 GLY A O 1
ATOM 712 N N . ILE A 1 89 ? -8.637 -3.786 14.141 1.00 86.00 89 ILE A N 1
ATOM 713 C CA . ILE A 1 89 ? -9.532 -3.051 15.044 1.00 86.00 89 ILE A CA 1
ATOM 714 C C . ILE A 1 89 ? -10.953 -3.601 14.945 1.00 86.00 89 ILE A C 1
ATOM 716 O O . ILE A 1 89 ? -11.546 -3.901 15.980 1.00 86.00 89 ILE A O 1
ATOM 720 N N . ASN A 1 90 ? -11.470 -3.784 13.731 1.00 85.75 90 ASN A N 1
ATOM 721 C CA . ASN A 1 90 ? -12.811 -4.307 13.504 1.00 85.75 90 ASN A CA 1
ATOM 722 C C . ASN A 1 90 ? -12.975 -5.702 14.121 1.00 85.75 90 ASN A C 1
ATOM 724 O O . ASN A 1 90 ? -13.897 -5.929 14.898 1.00 85.75 90 ASN A O 1
ATOM 728 N N . LEU A 1 91 ? -12.017 -6.599 13.874 1.00 87.44 91 LEU A N 1
ATOM 729 C CA . LEU A 1 91 ? -11.998 -7.931 14.475 1.00 87.44 91 LEU A CA 1
ATOM 730 C C . LEU A 1 91 ? -11.935 -7.871 16.008 1.00 87.44 91 LEU A C 1
ATOM 732 O O . LEU A 1 91 ? -12.627 -8.619 16.690 1.00 87.44 91 LEU A O 1
ATOM 736 N N . SER A 1 92 ? -11.120 -6.974 16.570 1.00 87.25 92 SER A N 1
ATOM 737 C CA . SER A 1 92 ? -11.014 -6.825 18.029 1.00 87.25 92 SER A CA 1
ATOM 738 C C . SER A 1 92 ? -12.318 -6.315 18.648 1.00 87.25 92 SER A C 1
ATOM 740 O O . SER A 1 92 ? -12.695 -6.755 19.733 1.00 87.25 92 SER A O 1
ATOM 742 N N . LEU A 1 93 ? -13.003 -5.392 17.969 1.00 85.31 93 LEU A N 1
ATOM 743 C CA . LEU A 1 93 ? -14.304 -4.875 18.389 1.00 85.31 93 LEU A CA 1
ATOM 744 C C . LEU A 1 93 ? -15.381 -5.958 18.309 1.00 85.31 93 LEU A C 1
ATOM 746 O O . LEU A 1 93 ? -16.159 -6.089 19.250 1.00 85.31 93 LEU A O 1
ATOM 750 N N . ASP A 1 94 ? -15.385 -6.754 17.243 1.00 85.69 94 ASP A N 1
ATOM 751 C CA . ASP A 1 94 ? -16.320 -7.865 17.066 1.00 85.69 94 ASP A CA 1
ATOM 752 C C . ASP A 1 94 ? -16.124 -8.944 18.145 1.00 85.69 94 ASP A C 1
ATOM 754 O O . ASP A 1 94 ? -17.066 -9.311 18.844 1.00 85.69 94 ASP A O 1
ATOM 758 N N . ILE A 1 95 ? -14.878 -9.361 18.397 1.00 86.69 95 ILE A N 1
ATOM 759 C CA . ILE A 1 95 ? -14.561 -10.361 19.431 1.00 86.69 95 ILE A CA 1
ATOM 760 C C . ILE A 1 95 ? -14.961 -9.881 20.832 1.00 86.69 95 ILE A C 1
ATOM 762 O O . ILE A 1 95 ? -15.435 -10.674 21.646 1.00 86.69 95 ILE A O 1
ATOM 766 N N . LYS A 1 96 ? -14.726 -8.602 21.151 1.00 84.88 96 LYS A N 1
ATOM 767 C CA . LYS A 1 96 ? -14.855 -8.099 22.526 1.00 84.88 96 LYS A CA 1
ATOM 768 C C . LYS A 1 96 ? -16.241 -7.539 22.843 1.00 84.88 96 LYS A C 1
ATOM 770 O O . LYS A 1 96 ? -16.684 -7.617 23.985 1.00 84.88 96 LYS A O 1
ATOM 775 N N . PHE A 1 97 ? -16.904 -6.961 21.848 1.00 84.25 97 PHE A N 1
ATOM 776 C CA . PHE A 1 97 ? -18.140 -6.202 22.022 1.00 84.25 97 PHE A CA 1
ATOM 777 C C . PHE A 1 97 ? -19.254 -6.615 21.045 1.00 84.25 97 PHE A C 1
ATOM 779 O O . PHE A 1 97 ? -20.350 -6.055 21.105 1.00 84.25 97 PHE A O 1
ATOM 786 N N . GLY A 1 98 ? -18.999 -7.566 20.141 1.00 83.75 98 GLY A N 1
ATOM 787 C CA . GLY A 1 98 ? -19.967 -8.034 19.151 1.00 83.75 98 GLY A CA 1
ATOM 788 C C . GLY A 1 98 ? -20.510 -6.909 18.266 1.00 83.75 98 GLY A C 1
ATOM 789 O O . GLY A 1 98 ? -19.816 -5.946 17.929 1.00 83.75 98 GLY A O 1
ATOM 790 N N . ALA A 1 99 ? -21.798 -6.999 17.924 1.00 81.94 99 ALA A N 1
ATOM 791 C CA . ALA A 1 99 ? -22.466 -6.074 17.004 1.00 81.94 99 ALA A CA 1
ATOM 792 C C . ALA A 1 99 ? -22.416 -4.591 17.441 1.00 81.94 99 ALA A C 1
ATOM 794 O O . ALA A 1 99 ? -22.370 -3.689 16.596 1.00 81.94 99 ALA A O 1
ATOM 795 N N . GLU A 1 100 ? -22.390 -4.317 18.750 1.00 78.00 100 GLU A N 1
ATOM 796 C CA . GLU A 1 100 ? -22.274 -2.950 19.276 1.00 78.00 100 GLU A CA 1
ATOM 797 C C . GLU A 1 100 ? -20.885 -2.349 19.022 1.00 78.00 100 GLU A C 1
ATOM 799 O O . GLU A 1 100 ? -20.771 -1.155 18.730 1.00 78.00 100 GLU A O 1
ATOM 804 N N . GLY A 1 101 ? -19.837 -3.177 19.081 1.00 78.06 101 GLY A N 1
ATOM 805 C CA . GLY A 1 101 ? -18.471 -2.791 18.735 1.00 78.06 101 GLY A CA 1
ATOM 806 C C . GLY A 1 101 ? -18.309 -2.522 17.244 1.00 78.06 101 GLY A C 1
ATOM 807 O O . GLY A 1 101 ? -17.757 -1.493 16.863 1.00 78.06 101 GLY A O 1
ATOM 808 N N . VAL A 1 102 ? -18.847 -3.398 16.393 1.00 80.06 102 VAL A N 1
ATOM 809 C CA . VAL A 1 102 ? -18.768 -3.251 14.926 1.00 80.06 102 VAL A CA 1
ATOM 810 C C . VAL A 1 102 ? -19.464 -1.972 14.448 1.00 80.06 102 VAL A C 1
ATOM 812 O O . VAL A 1 102 ? -18.982 -1.299 13.539 1.00 80.06 102 VAL A O 1
ATOM 815 N N . SER A 1 10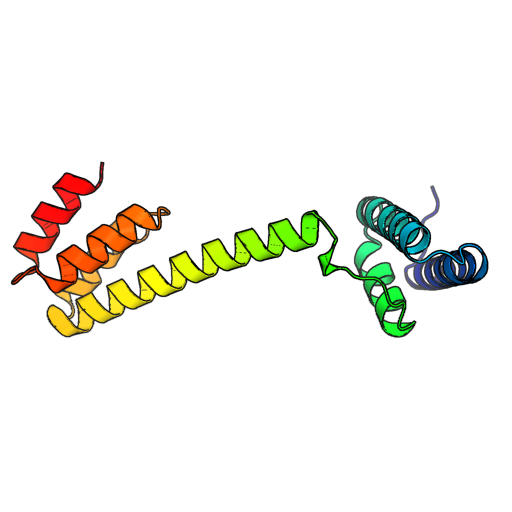3 ? -20.546 -1.555 15.113 1.00 80.44 103 SER A N 1
ATOM 816 C CA . SER A 1 103 ? -21.250 -0.303 14.790 1.00 80.44 103 SER A CA 1
ATOM 817 C C . SER A 1 103 ? -20.371 0.949 14.941 1.00 80.44 103 SER A C 1
ATOM 819 O O . SER A 1 103 ? -20.612 1.958 14.273 1.00 80.44 103 SER A O 1
ATOM 821 N N . LEU A 1 104 ? -19.325 0.893 15.777 1.00 76.94 104 LEU A N 1
ATOM 822 C CA . LEU A 1 104 ? -18.342 1.972 15.920 1.00 76.94 104 LEU A CA 1
ATOM 823 C C . LEU A 1 104 ? -17.359 2.050 14.758 1.00 76.94 104 LEU A C 1
ATOM 825 O O . LEU A 1 104 ? -16.727 3.085 14.566 1.00 76.94 104 LEU A O 1
ATOM 829 N N . MET A 1 105 ? -17.246 1.006 13.941 1.00 76.19 105 MET A N 1
ATOM 830 C CA . MET A 1 105 ? -16.323 1.020 12.814 1.00 76.19 105 MET A CA 1
ATOM 831 C C . MET A 1 105 ? -16.687 2.099 11.784 1.00 76.19 105 MET A C 1
ATOM 833 O O . MET A 1 105 ? -15.802 2.707 11.182 1.00 76.19 105 MET A O 1
ATOM 837 N N . ASN A 1 106 ? -17.976 2.435 11.672 1.00 73.00 106 ASN A N 1
ATOM 838 C CA . ASN A 1 106 ? -18.468 3.514 10.814 1.00 73.00 106 ASN A CA 1
ATOM 839 C C . ASN A 1 106 ? -17.873 4.888 11.169 1.00 73.00 106 ASN A C 1
ATOM 841 O O . ASN A 1 106 ? -17.708 5.728 10.288 1.00 73.00 106 ASN A O 1
ATOM 845 N N . THR A 1 107 ? -17.532 5.139 12.439 1.00 70.75 107 THR A N 1
ATOM 846 C CA . THR A 1 107 ? -16.890 6.400 12.848 1.00 70.75 107 THR A CA 1
ATOM 847 C C . THR A 1 107 ? -15.370 6.351 12.693 1.00 70.75 107 THR A C 1
ATOM 849 O O . THR A 1 107 ? -14.745 7.387 12.466 1.00 70.75 107 THR A O 1
ATOM 852 N N . LEU A 1 108 ? -14.778 5.156 12.766 1.00 70.94 108 LEU A N 1
ATOM 853 C CA . LEU A 1 108 ? -13.335 4.934 12.660 1.00 70.94 108 LEU A CA 1
ATOM 854 C C . LEU A 1 108 ? -12.826 4.877 11.215 1.00 70.94 108 LEU A C 1
ATOM 856 O O . LEU A 1 108 ? -11.671 5.222 10.978 1.00 70.94 108 LEU A O 1
ATOM 860 N N . HIS A 1 109 ? -13.676 4.511 10.250 1.00 69.12 109 HIS A N 1
ATOM 861 C CA . HIS A 1 109 ? -13.299 4.399 8.834 1.00 69.12 109 HIS A CA 1
ATOM 862 C C . HIS A 1 109 ? -12.789 5.719 8.222 1.00 69.12 109 HIS A C 1
ATOM 864 O O . HIS A 1 109 ? -12.042 5.707 7.253 1.00 69.12 109 HIS A O 1
ATOM 870 N N . ASN A 1 110 ? -13.129 6.866 8.819 1.00 69.88 110 ASN A N 1
ATOM 871 C CA . ASN A 1 110 ? -12.664 8.179 8.361 1.00 69.88 110 ASN A CA 1
ATOM 872 C C . ASN A 1 110 ? -11.263 8.558 8.878 1.00 69.88 110 ASN A C 1
ATOM 874 O O . ASN A 1 110 ? -10.730 9.610 8.512 1.00 69.88 110 ASN A O 1
ATOM 878 N N . ILE A 1 111 ? -10.660 7.751 9.756 1.00 74.88 111 ILE A N 1
ATOM 879 C CA . ILE A 1 111 ? -9.373 8.067 10.379 1.00 74.88 111 ILE A CA 1
ATOM 880 C C . ILE A 1 111 ? -8.237 7.507 9.520 1.00 74.88 111 ILE A C 1
ATOM 882 O O . ILE A 1 111 ? -7.784 6.385 9.715 1.00 74.88 111 ILE A O 1
ATOM 886 N N . ASN A 1 112 ? -7.693 8.341 8.634 1.00 71.19 112 ASN A N 1
ATOM 887 C CA . ASN A 1 112 ? -6.556 7.971 7.780 1.00 71.19 112 ASN A CA 1
ATOM 888 C C . ASN A 1 112 ? -5.180 8.189 8.442 1.00 71.19 112 ASN A C 1
ATOM 890 O O . ASN A 1 112 ? -4.199 8.520 7.777 1.00 71.19 112 ASN A O 1
ATOM 894 N N . ASN A 1 113 ? -5.097 8.055 9.768 1.00 82.25 113 ASN A N 1
ATOM 895 C CA . ASN A 1 113 ? -3.867 8.278 10.528 1.00 82.25 113 ASN A CA 1
ATOM 896 C C . ASN A 1 113 ? -3.507 7.036 11.351 1.00 82.25 113 ASN A C 1
ATOM 898 O O . ASN A 1 113 ? -4.189 6.694 12.318 1.00 82.25 113 ASN A O 1
ATOM 902 N N . ILE A 1 114 ? -2.392 6.406 10.980 1.00 83.19 114 ILE A N 1
ATOM 903 C CA . ILE A 1 114 ? -1.891 5.170 11.589 1.00 83.19 114 ILE A CA 1
ATOM 904 C C . ILE A 1 114 ? -1.629 5.336 13.093 1.00 83.19 114 ILE A C 1
ATOM 906 O O . ILE A 1 114 ? -1.991 4.454 13.864 1.00 83.19 114 ILE A O 1
ATOM 910 N N . GLU A 1 115 ? -1.065 6.459 13.543 1.00 83.12 115 GLU A N 1
ATOM 911 C CA . GLU A 1 115 ? -0.790 6.684 14.970 1.00 83.12 115 GLU A CA 1
ATOM 912 C C . GLU A 1 115 ? -2.081 6.806 15.784 1.00 83.12 115 GLU A C 1
ATOM 914 O O . GLU A 1 115 ? -2.185 6.268 16.890 1.00 83.12 115 GLU A O 1
ATOM 919 N N . LYS A 1 116 ? -3.089 7.500 15.237 1.00 82.25 116 LYS A N 1
ATOM 920 C CA . LYS A 1 116 ? -4.409 7.600 15.874 1.00 82.25 116 LYS A CA 1
ATOM 921 C C . LYS A 1 116 ? -5.057 6.216 15.970 1.00 82.25 116 LYS A C 1
ATOM 923 O O . LYS A 1 116 ? -5.544 5.850 17.039 1.00 82.25 116 LYS A O 1
ATOM 928 N N . LEU A 1 117 ? -5.006 5.429 14.896 1.00 83.69 117 LEU A N 1
ATOM 929 C CA . LEU A 1 117 ? -5.534 4.064 14.875 1.00 83.69 117 LEU A CA 1
ATOM 930 C C . LEU A 1 117 ? -4.789 3.130 15.846 1.00 83.69 117 LEU A C 1
ATOM 932 O O . LE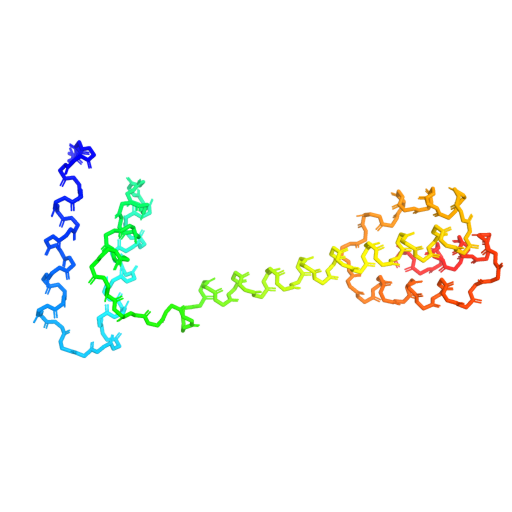U A 1 117 ? -5.427 2.339 16.535 1.00 83.69 117 LEU A O 1
ATOM 936 N N . GLU A 1 118 ? -3.465 3.245 15.986 1.00 84.50 118 GLU A N 1
ATOM 937 C CA . GLU A 1 118 ? -2.698 2.464 16.970 1.00 84.50 118 GLU A CA 1
ATOM 938 C C . GLU A 1 118 ? -3.095 2.812 18.413 1.00 84.50 118 GLU A C 1
ATOM 940 O O . GLU A 1 118 ? -3.269 1.914 19.243 1.00 84.50 118 GLU A O 1
ATOM 945 N N . LYS A 1 119 ? -3.322 4.098 18.714 1.00 84.19 119 LYS A N 1
ATOM 946 C CA . LYS A 1 119 ? -3.855 4.520 20.022 1.00 84.19 119 LYS A CA 1
ATOM 947 C C . LYS A 1 119 ? -5.236 3.923 20.277 1.00 84.19 119 LYS A C 1
ATOM 949 O O . LYS A 1 119 ? -5.476 3.393 21.360 1.00 84.19 119 LYS A O 1
ATOM 954 N N . ILE A 1 120 ? -6.117 3.956 19.278 1.00 81.06 120 ILE A N 1
ATOM 955 C CA . ILE A 1 120 ? -7.461 3.371 19.365 1.00 81.06 120 ILE A CA 1
ATOM 956 C C . ILE A 1 120 ? -7.379 1.860 19.601 1.00 81.06 120 ILE A C 1
ATOM 958 O O . ILE A 1 120 ? -8.051 1.353 20.494 1.00 81.06 120 ILE A O 1
ATOM 962 N N . LYS A 1 121 ? -6.500 1.146 18.888 1.00 83.50 121 LYS A N 1
ATOM 963 C CA . LYS A 1 121 ? -6.247 -0.285 19.111 1.00 83.50 121 LYS A CA 1
ATOM 964 C C . LYS A 1 121 ? -5.854 -0.588 20.560 1.00 83.50 121 LYS A C 1
ATOM 966 O O . LYS A 1 121 ? -6.337 -1.569 21.121 1.00 83.50 121 LYS A O 1
ATOM 971 N N . ASN A 1 122 ? -5.002 0.233 21.174 1.00 83.50 122 ASN A N 1
ATOM 972 C CA . ASN A 1 122 ? -4.619 0.049 22.578 1.00 83.50 122 ASN A CA 1
ATOM 973 C C . ASN A 1 122 ? -5.789 0.345 23.529 1.00 83.50 122 ASN A C 1
ATOM 975 O O . ASN A 1 122 ? -6.055 -0.448 24.426 1.00 83.50 122 ASN A O 1
ATOM 979 N N . ILE A 1 123 ? -6.565 1.401 23.266 1.00 82.88 123 ILE A N 1
ATOM 980 C CA . ILE A 1 123 ? -7.784 1.705 24.030 1.00 82.88 123 ILE A CA 1
ATOM 981 C C . ILE A 1 123 ? -8.788 0.543 23.958 1.00 82.88 123 ILE A C 1
ATOM 983 O O . ILE A 1 123 ? -9.381 0.200 24.976 1.00 82.88 123 ILE A O 1
ATOM 987 N N . ILE A 1 124 ? -8.954 -0.103 22.796 1.00 81.25 124 ILE A N 1
ATOM 988 C CA . ILE A 1 124 ? -9.831 -1.278 22.632 1.00 81.25 124 ILE A CA 1
ATOM 989 C C . ILE A 1 124 ? -9.377 -2.443 23.515 1.00 81.25 124 ILE A C 1
ATOM 991 O O . ILE A 1 124 ? -10.216 -3.140 24.090 1.00 81.25 124 ILE A O 1
ATOM 995 N N . LYS A 1 125 ? -8.064 -2.661 23.656 1.00 80.19 125 LYS A N 1
ATOM 996 C CA . LYS A 1 125 ? -7.535 -3.714 24.535 1.00 80.19 125 LYS A CA 1
ATOM 997 C C . LYS A 1 125 ? -7.869 -3.455 26.003 1.00 80.19 125 LYS A C 1
ATOM 999 O O . LYS A 1 125 ? -8.297 -4.391 26.677 1.00 80.19 125 LYS A O 1
ATOM 1004 N N . ASP A 1 126 ? -7.779 -2.208 26.449 1.00 82.50 126 ASP A N 1
ATOM 1005 C CA . ASP A 1 126 ? -7.960 -1.853 27.862 1.00 82.50 126 ASP A CA 1
ATOM 1006 C C . ASP A 1 126 ? -9.424 -1.592 28.255 1.00 82.50 126 ASP A C 1
ATOM 1008 O O . ASP A 1 126 ? -9.796 -1.802 29.405 1.00 82.50 126 ASP A O 1
ATOM 1012 N N . ALA A 1 127 ? -10.273 -1.148 27.323 1.00 80.06 127 ALA A N 1
ATOM 1013 C CA . ALA A 1 127 ? -11.651 -0.751 27.623 1.00 80.06 127 ALA A CA 1
ATOM 1014 C C . ALA A 1 127 ? -12.516 -1.936 28.075 1.00 80.06 127 ALA A C 1
ATOM 1016 O O . ALA A 1 127 ? -12.568 -2.961 27.391 1.00 80.06 127 ALA A O 1
ATOM 1017 N N . ALA A 1 128 ? -13.244 -1.793 29.182 1.00 75.88 128 ALA A N 1
ATOM 1018 C CA . ALA A 1 128 ? -14.120 -2.852 29.687 1.00 75.88 128 ALA A CA 1
ATOM 1019 C C . ALA A 1 128 ? -15.516 -2.842 29.032 1.00 75.88 128 ALA A C 1
ATOM 1021 O O . ALA A 1 128 ? -16.207 -3.858 29.051 1.00 75.88 128 ALA A O 1
ATOM 1022 N N . SER A 1 129 ? -15.927 -1.717 28.430 1.00 76.50 129 SER A N 1
ATOM 1023 C CA . SER A 1 129 ? -17.234 -1.564 27.778 1.00 76.50 129 SER A CA 1
ATOM 1024 C C . SER A 1 129 ? -17.190 -0.683 26.522 1.00 76.50 129 SER A C 1
ATOM 1026 O O . SER A 1 129 ? -16.276 0.123 26.319 1.00 76.50 129 SER A O 1
ATOM 1028 N N . VAL A 1 130 ? -18.227 -0.807 25.686 1.00 72.81 130 VAL A N 1
ATOM 1029 C CA . VAL A 1 130 ? -18.424 -0.008 24.461 1.00 72.81 130 VAL A CA 1
ATOM 1030 C C . VAL A 1 130 ? -18.595 1.484 24.772 1.00 72.81 130 VAL A C 1
ATOM 1032 O O . VAL A 1 130 ? -18.139 2.337 24.009 1.00 72.81 130 VAL A O 1
ATOM 1035 N N . GLU A 1 131 ? -19.226 1.824 25.898 1.00 72.81 131 GLU A N 1
ATOM 1036 C CA . GLU A 1 131 ? -19.427 3.213 26.334 1.00 72.81 131 GLU A CA 1
ATOM 1037 C C . GLU A 1 131 ? -18.118 3.882 26.757 1.00 72.81 131 GLU A C 1
ATOM 1039 O O . GLU A 1 131 ? -17.847 5.022 26.373 1.00 72.81 131 GLU A O 1
ATOM 1044 N N . GLU A 1 132 ? -17.266 3.160 27.489 1.00 76.12 132 GLU A N 1
ATOM 1045 C CA . GLU A 1 132 ? -15.937 3.648 27.862 1.00 76.12 132 GLU A CA 1
ATOM 1046 C C . GLU A 1 132 ? -15.081 3.899 26.613 1.00 76.12 132 GLU A C 1
ATOM 1048 O O . GLU A 1 132 ? -14.383 4.915 26.509 1.00 76.12 132 GLU A O 1
ATOM 1053 N N . LEU A 1 133 ? -15.195 3.001 25.630 1.00 76.19 133 LEU A N 1
ATOM 1054 C CA . LEU A 1 133 ? -14.517 3.131 24.352 1.00 76.19 133 LEU A CA 1
ATOM 1055 C C . LEU A 1 133 ? -14.992 4.360 23.574 1.00 76.19 133 LEU A C 1
ATOM 1057 O O . LEU A 1 133 ? -14.164 5.159 23.136 1.00 76.19 133 LEU A O 1
ATOM 1061 N N . LYS A 1 134 ? -16.311 4.553 23.448 1.00 72.12 134 LYS A N 1
ATOM 1062 C CA . LYS A 1 134 ? -16.911 5.733 22.804 1.00 72.12 134 LYS A CA 1
ATOM 1063 C C . LYS A 1 134 ? -16.383 7.027 23.416 1.00 72.12 134 LYS A C 1
ATOM 1065 O O . LYS A 1 134 ? -15.910 7.894 22.685 1.00 72.12 134 LYS A O 1
ATOM 1070 N N . ASN A 1 135 ? -16.382 7.129 24.743 1.00 71.94 135 ASN A N 1
ATOM 1071 C CA . ASN A 1 135 ? -15.908 8.323 25.442 1.00 71.94 135 ASN A CA 1
ATOM 1072 C C . ASN A 1 135 ? -14.415 8.591 25.183 1.00 71.94 135 ASN A C 1
ATOM 1074 O O . ASN A 1 135 ? -14.032 9.722 24.878 1.00 71.94 135 ASN A O 1
ATOM 1078 N N . LYS A 1 136 ? -13.564 7.559 25.228 1.00 71.81 136 LYS A N 1
ATOM 1079 C CA . LYS A 1 136 ? -12.114 7.698 24.992 1.00 71.81 136 LYS A CA 1
ATOM 1080 C C . LYS A 1 136 ? -11.751 7.964 23.526 1.00 71.81 136 LYS A C 1
ATOM 1082 O O . LYS A 1 136 ? -10.771 8.666 23.265 1.00 71.81 136 LYS A O 1
ATOM 1087 N N . VAL A 1 137 ? -12.527 7.436 22.578 1.00 69.06 137 VAL A N 1
ATOM 1088 C CA . VAL A 1 137 ? -12.349 7.677 21.135 1.00 69.06 137 VAL A CA 1
ATOM 1089 C C . VAL A 1 137 ? -12.794 9.094 20.762 1.00 69.06 137 VAL A C 1
ATOM 1091 O O . VAL A 1 137 ? -12.083 9.765 20.021 1.00 69.06 137 VAL A O 1
ATOM 1094 N N . ILE A 1 138 ? -13.899 9.597 21.324 1.00 62.56 138 ILE A N 1
ATOM 1095 C CA . ILE A 1 138 ? -14.375 10.973 21.085 1.00 62.56 138 ILE A CA 1
ATOM 1096 C C . ILE A 1 138 ? -13.386 12.010 21.643 1.00 62.56 138 ILE A C 1
ATOM 1098 O O . ILE A 1 138 ? -13.109 13.009 20.981 1.00 62.56 138 ILE A O 1
ATOM 1102 N N . MET A 1 139 ? -12.790 11.752 22.811 1.00 54.66 1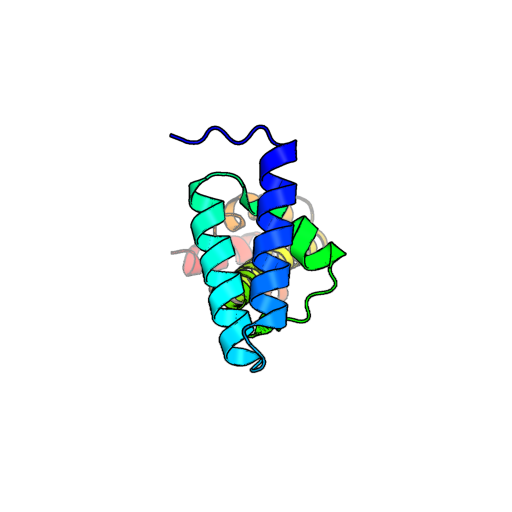39 MET A N 1
ATOM 1103 C CA . MET A 1 139 ? -11.804 12.652 23.429 1.00 54.66 139 MET A CA 1
ATOM 1104 C C . MET A 1 139 ? -10.472 12.736 22.662 1.00 54.66 139 MET A C 1
ATOM 1106 O O . MET A 1 139 ? -9.796 13.756 22.742 1.00 54.66 139 MET A O 1
ATOM 1110 N N . ASN A 1 140 ? -10.104 11.699 21.901 1.00 53.03 140 ASN A N 1
ATOM 1111 C CA . ASN A 1 140 ? -8.871 11.650 21.096 1.00 53.03 140 ASN A CA 1
ATOM 1112 C C . ASN A 1 140 ? -9.119 11.786 19.577 1.00 53.03 140 ASN A C 1
ATOM 1114 O O . ASN A 1 140 ? -8.182 11.693 18.779 1.00 53.03 140 ASN A O 1
ATOM 1118 N N . GLY A 1 141 ? -10.382 11.960 19.174 1.00 47.56 141 GLY A N 1
ATOM 1119 C CA . GLY A 1 141 ? -10.841 11.944 17.783 1.00 47.56 141 GLY A CA 1
ATOM 1120 C C . GLY A 1 141 ? -10.806 13.294 17.060 1.00 47.56 141 GLY A C 1
ATOM 1121 O O . GLY A 1 141 ? -10.943 13.303 15.838 1.00 47.56 141 GLY A O 1
ATOM 1122 N N . LYS A 1 142 ? -10.585 14.413 17.766 1.00 43.09 142 LYS A N 1
ATOM 1123 C CA . LYS A 1 142 ? -10.245 15.712 17.153 1.00 43.09 142 LYS A CA 1
ATOM 1124 C C . LYS A 1 142 ? -8.731 15.810 16.967 1.00 43.09 142 LYS A C 1
ATOM 1126 O O . LYS A 1 142 ? -8.019 15.863 17.986 1.00 43.09 142 LYS A O 1
#

Sequence (142 aa):
MCDFASKDATIVIRHLLCRIKETVAEEAKRSKYIRQLEVLSQLRGLHENVCKEVNEMALVYDIEKDVRYRQGIEKGKFEGKLEGLLEGINLSLDIKFGAEGVSLMNTLHNINNIEKLEKIKNIIKDAASVEELKNKVIMNGK

Foldseek 3Di:
DDPPDLVNLLVVLLVVLVCLPVVPPDQVVSLVVLVVVLVVCVVVVNNVSNVVSCVVVVPDHDCVPPPVVVVVVVVVVLVVLQVVLLVLQLVLLCVQPNPLSNVCSVVVVPDSDNVLSVVLVVCSVPDNYSVSSVVVCVVSVD

Secondary structure (DSSP, 8-state):
-----HHHHHHHHHHHHHHHHHH--SHHHHHHHHHHHHHHHHTTT-HHHHHHHHHHTT----GGG-HHHHHHHHHHHHHHHHHHHHHHHHHHHHHHHHHHHHTTHHHHTT---HHHHHHHHHHHHH-SSHHHHHHHHHHH--